Protein AF-A0A0E3SD36-F1 (afdb_monomer_lite)

Radius of gyration: 12.47 Å; chains: 1; bounding box: 26×21×32 Å

Secondary structure (DSSP, 8-state):
--HHHIIIIITTTSTTS-GGGHHHHHHHHHHHHHHHT-GGGHHHHHHHTT-SSHHHHHHHHHHHHHHT-

Sequence (69 aa):
MDKNTFLEIIQPRFWYIGQDGLWIWKCNALRAMANSGDKNYHKYIKEAVKERDHNIRNMALWACQKLGI

Structure (mmCIF, N/CA/C/O backbone):
data_AF-A0A0E3SD36-F1
#
_entry.id   AF-A0A0E3SD36-F1
#
loop_
_atom_site.group_PDB
_atom_site.id
_atom_site.type_symbol
_atom_site.label_atom_id
_atom_site.label_alt_id
_atom_site.label_comp_id
_atom_site.label_asym_id
_atom_site.label_entity_id
_atom_site.label_seq_id
_atom_site.pdbx_PDB_ins_code
_atom_site.Cartn_x
_atom_site.Cartn_y
_atom_site.Cartn_z
_atom_site.occupancy
_atom_site.B_iso_or_equiv
_atom_site.auth_seq_id
_atom_site.auth_comp_id
_atom_site.auth_asym_id
_atom_site.auth_atom_id
_atom_site.pdbx_PDB_model_num
ATOM 1 N N . MET A 1 1 ? 3.142 -7.013 -2.632 1.00 83.00 1 MET A N 1
ATOM 2 C CA . MET A 1 1 ? 3.857 -7.592 -3.785 1.00 83.00 1 MET A CA 1
ATOM 3 C C . MET A 1 1 ? 5.335 -7.302 -3.620 1.00 83.00 1 MET A C 1
ATOM 5 O O . MET A 1 1 ? 5.686 -6.142 -3.415 1.00 83.00 1 MET A O 1
ATOM 9 N N . ASP A 1 2 ? 6.169 -8.333 -3.620 1.00 85.12 2 ASP A N 1
ATOM 10 C CA . ASP A 1 2 ? 7.626 -8.190 -3.586 1.00 85.12 2 ASP A CA 1
ATOM 11 C C . ASP A 1 2 ? 8.209 -7.900 -4.981 1.00 85.12 2 ASP A C 1
ATOM 13 O O . ASP A 1 2 ? 7.501 -7.866 -5.991 1.00 85.12 2 ASP A O 1
ATOM 17 N N . LYS A 1 3 ? 9.520 -7.646 -5.013 1.00 86.56 3 LYS A N 1
ATOM 18 C CA . LYS A 1 3 ? 10.252 -7.298 -6.231 1.00 86.56 3 LYS A CA 1
ATOM 19 C C . LYS A 1 3 ? 10.292 -8.448 -7.242 1.00 86.56 3 LYS A C 1
ATOM 21 O O . LYS A 1 3 ? 10.194 -8.172 -8.432 1.00 86.56 3 LYS A O 1
ATOM 26 N N . ASN A 1 4 ? 10.406 -9.698 -6.798 1.00 90.44 4 ASN A N 1
ATOM 27 C CA . ASN A 1 4 ? 10.522 -10.842 -7.706 1.00 90.44 4 ASN A CA 1
ATOM 28 C C . ASN A 1 4 ? 9.202 -11.065 -8.438 1.00 90.44 4 ASN A C 1
ATOM 30 O O . ASN A 1 4 ? 9.181 -11.093 -9.662 1.00 90.44 4 ASN A O 1
ATOM 34 N N . THR A 1 5 ? 8.088 -11.050 -7.704 1.00 87.75 5 THR A N 1
ATOM 35 C CA . THR A 1 5 ? 6.741 -11.101 -8.288 1.00 87.75 5 THR A CA 1
ATOM 36 C C . THR A 1 5 ? 6.543 -9.994 -9.332 1.00 87.75 5 THR A C 1
ATOM 38 O O . THR A 1 5 ? 5.993 -10.231 -10.407 1.00 87.75 5 THR A O 1
ATOM 41 N N . PHE A 1 6 ? 7.015 -8.774 -9.046 1.00 85.62 6 PHE A N 1
ATOM 42 C CA . PHE A 1 6 ? 6.949 -7.675 -10.008 1.00 85.62 6 PHE A CA 1
ATOM 43 C C . PHE A 1 6 ? 7.787 -7.944 -11.262 1.00 85.62 6 PHE A C 1
ATOM 45 O O . PHE A 1 6 ? 7.271 -7.791 -12.366 1.00 85.62 6 PHE A O 1
ATOM 52 N N . LEU A 1 7 ? 9.048 -8.351 -11.109 1.00 87.69 7 LEU A N 1
ATOM 53 C CA . LEU A 1 7 ? 9.959 -8.577 -12.233 1.00 87.69 7 LEU A CA 1
ATOM 54 C C . LEU A 1 7 ? 9.574 -9.784 -13.093 1.00 87.69 7 LEU A C 1
ATOM 56 O O . LEU A 1 7 ? 9.784 -9.747 -14.298 1.00 87.69 7 LEU A O 1
ATOM 60 N N . GLU A 1 8 ? 9.009 -10.833 -12.500 1.00 91.25 8 GLU A N 1
ATOM 61 C CA . GLU A 1 8 ? 8.705 -12.084 -13.204 1.00 91.25 8 GLU A CA 1
ATOM 62 C C . GLU A 1 8 ? 7.310 -12.085 -13.838 1.00 91.25 8 GLU A C 1
ATOM 64 O O . GLU A 1 8 ? 7.108 -12.696 -14.885 1.00 91.25 8 GLU A O 1
ATOM 69 N N . ILE A 1 9 ? 6.336 -11.395 -13.230 1.00 88.69 9 ILE A N 1
ATOM 70 C CA . ILE A 1 9 ? 4.931 -11.464 -13.664 1.00 88.69 9 ILE A CA 1
ATOM 71 C C . ILE A 1 9 ? 4.466 -10.156 -14.307 1.00 88.69 9 ILE A C 1
ATOM 73 O O . ILE A 1 9 ? 3.813 -10.176 -15.354 1.00 88.69 9 ILE A O 1
ATOM 77 N N . ILE A 1 10 ? 4.772 -9.018 -13.678 1.00 84.94 10 ILE A N 1
ATOM 78 C CA . ILE A 1 10 ? 4.238 -7.710 -14.083 1.00 84.94 10 ILE A CA 1
ATOM 79 C C . ILE A 1 10 ? 5.118 -7.078 -15.160 1.00 84.94 10 ILE A C 1
ATOM 81 O O . ILE A 1 10 ? 4.630 -6.764 -16.244 1.00 84.94 10 ILE A O 1
ATOM 85 N N . GLN A 1 11 ? 6.413 -6.916 -14.891 1.00 86.50 11 GLN A N 1
ATOM 86 C CA . GLN A 1 11 ? 7.347 -6.210 -15.767 1.00 86.50 11 GLN A CA 1
ATOM 87 C C . GLN A 1 11 ? 7.375 -6.761 -17.203 1.00 86.50 11 GLN A C 1
ATOM 89 O O . GLN A 1 11 ? 7.326 -5.936 -18.110 1.00 86.50 11 GLN A O 1
ATOM 94 N N . PRO A 1 12 ? 7.323 -8.081 -17.474 1.00 89.06 12 PRO A N 1
ATOM 95 C CA . PRO A 1 12 ? 7.359 -8.576 -18.852 1.00 89.06 12 PRO A CA 1
ATOM 96 C C . PRO A 1 12 ? 6.137 -8.147 -19.676 1.00 89.06 12 PRO A C 1
ATOM 98 O O . PRO A 1 12 ? 6.223 -7.969 -20.888 1.00 89.06 12 PRO A O 1
ATOM 101 N N . ARG A 1 13 ? 4.989 -7.940 -19.015 1.00 89.62 13 ARG A N 1
ATOM 102 C CA . ARG A 1 13 ? 3.744 -7.465 -19.646 1.00 89.62 13 ARG A CA 1
ATOM 103 C C . ARG A 1 13 ? 3.701 -5.941 -19.772 1.00 89.62 13 ARG A C 1
ATOM 105 O O . ARG A 1 13 ? 3.026 -5.422 -20.653 1.00 89.62 13 ARG A O 1
ATOM 112 N N . PHE A 1 14 ? 4.433 -5.239 -18.909 1.00 85.00 14 PHE A N 1
ATOM 113 C CA . PHE A 1 14 ? 4.498 -3.779 -18.829 1.00 85.00 14 PHE A CA 1
ATOM 114 C C . PHE A 1 14 ? 5.944 -3.287 -18.968 1.00 85.00 14 PHE A C 1
ATOM 116 O O . PHE A 1 14 ? 6.402 -2.451 -18.193 1.00 85.00 14 PHE A O 1
ATOM 123 N N . TRP A 1 15 ? 6.670 -3.823 -19.952 1.00 83.19 15 TRP A N 1
ATOM 124 C CA . TRP A 1 15 ? 8.127 -3.676 -20.093 1.00 83.19 15 TRP A CA 1
ATOM 125 C C . TRP A 1 15 ? 8.599 -2.225 -20.255 1.00 83.19 15 TRP A C 1
ATOM 127 O O . TRP A 1 15 ? 9.748 -1.906 -19.961 1.00 83.19 15 TRP A O 1
ATOM 137 N N . TYR A 1 16 ? 7.704 -1.340 -20.695 1.00 81.81 16 TYR A N 1
ATOM 138 C CA . TYR A 1 16 ? 7.937 0.096 -20.837 1.00 81.81 16 TYR A CA 1
ATOM 139 C C . TYR A 1 16 ? 7.923 0.850 -19.494 1.00 81.81 16 TYR A C 1
ATOM 141 O O . TYR A 1 16 ? 8.306 2.017 -19.439 1.00 81.81 16 TYR A O 1
ATOM 149 N N . ILE A 1 17 ? 7.486 0.209 -18.405 1.00 74.44 17 ILE A N 1
ATOM 150 C CA . ILE A 1 17 ? 7.573 0.753 -17.049 1.00 74.44 17 ILE A CA 1
ATOM 151 C C . ILE A 1 17 ? 8.886 0.265 -16.436 1.00 74.44 17 ILE A C 1
ATOM 153 O O . ILE A 1 17 ? 9.066 -0.926 -16.177 1.00 74.44 17 ILE A O 1
ATOM 157 N N . GLY A 1 18 ? 9.807 1.201 -16.198 1.00 74.12 18 GLY A N 1
ATOM 158 C CA . GLY A 1 18 ? 11.108 0.913 -15.593 1.00 74.12 18 GLY A CA 1
ATOM 159 C C . GLY A 1 18 ? 11.000 0.228 -14.225 1.00 74.12 18 GLY A C 1
ATOM 160 O O . GLY A 1 18 ? 9.989 0.339 -13.527 1.00 74.12 18 GLY A O 1
ATOM 161 N N . GLN A 1 19 ? 12.065 -0.471 -13.818 1.00 68.75 19 GLN A N 1
ATOM 162 C CA . GLN A 1 19 ? 12.097 -1.241 -12.563 1.00 68.75 19 GLN A CA 1
ATOM 163 C C . GLN A 1 19 ? 11.874 -0.376 -11.312 1.00 68.75 19 GLN A C 1
ATOM 165 O O . GLN A 1 19 ? 11.345 -0.861 -10.309 1.00 68.75 19 GLN A O 1
ATOM 170 N N . ASP A 1 20 ? 12.189 0.916 -11.401 1.00 74.62 20 ASP A N 1
ATOM 171 C CA . ASP A 1 20 ? 11.926 1.905 -10.355 1.00 74.62 20 ASP A CA 1
ATOM 172 C C . ASP A 1 20 ? 10.424 2.142 -10.131 1.00 74.62 20 ASP A C 1
ATOM 174 O O . ASP A 1 20 ? 10.032 2.749 -9.143 1.00 74.62 20 ASP A O 1
ATOM 178 N N . GLY A 1 21 ? 9.550 1.628 -11.002 1.00 81.50 21 GLY A N 1
ATOM 179 C CA . GLY A 1 21 ? 8.100 1.769 -10.897 1.00 81.50 21 GLY A CA 1
ATOM 180 C C . GLY A 1 21 ? 7.448 0.923 -9.800 1.00 81.50 21 GLY A C 1
ATOM 181 O O . GLY A 1 21 ? 6.261 1.107 -9.534 1.00 81.50 21 GLY A O 1
ATOM 182 N N . LEU A 1 22 ? 8.168 0.007 -9.138 1.00 87.00 22 LEU A N 1
ATOM 183 C CA . LEU A 1 22 ? 7.578 -0.882 -8.124 1.00 87.00 22 LEU A CA 1
ATOM 184 C C . LEU A 1 22 ? 6.852 -0.113 -7.006 1.00 87.00 22 LEU A C 1
ATOM 186 O O . LEU A 1 22 ? 5.779 -0.533 -6.561 1.00 87.00 22 LEU A O 1
ATOM 190 N N . TRP A 1 23 ? 7.400 1.020 -6.559 1.00 90.88 23 TRP A N 1
ATOM 191 C CA . TRP A 1 23 ? 6.753 1.827 -5.522 1.00 90.88 23 TRP A CA 1
ATOM 192 C C . TRP A 1 23 ? 5.433 2.438 -6.013 1.00 90.88 23 TRP A C 1
ATOM 194 O O . TRP A 1 23 ? 4.470 2.478 -5.250 1.00 90.88 23 TRP A O 1
ATOM 204 N N . ILE A 1 24 ? 5.334 2.810 -7.295 1.00 90.81 24 ILE A N 1
ATOM 205 C CA . ILE A 1 24 ? 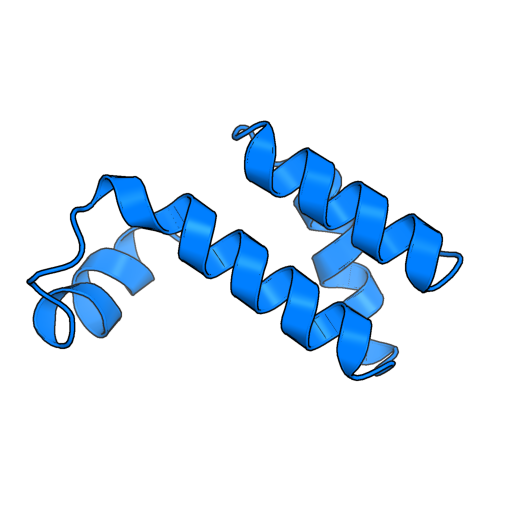4.102 3.328 -7.913 1.00 90.81 24 ILE A CA 1
ATOM 206 C C . ILE A 1 24 ? 3.011 2.257 -7.874 1.00 90.81 24 ILE A C 1
ATOM 208 O O . ILE A 1 24 ? 1.882 2.531 -7.467 1.00 90.81 24 ILE A O 1
ATOM 212 N N . TRP A 1 25 ? 3.352 1.016 -8.230 1.00 89.62 25 TRP A N 1
ATOM 213 C CA . TRP A 1 25 ? 2.417 -0.112 -8.169 1.00 89.62 25 TRP A CA 1
ATOM 214 C C . TRP A 1 25 ? 1.905 -0.356 -6.751 1.00 89.62 25 TRP A C 1
ATOM 216 O O . TRP A 1 25 ? 0.699 -0.505 -6.547 1.00 89.62 25 TRP A O 1
ATOM 226 N N . LYS A 1 26 ? 2.800 -0.345 -5.757 1.00 94.31 26 LYS A N 1
ATOM 227 C CA . LYS A 1 26 ? 2.414 -0.488 -4.347 1.00 94.31 26 LYS A CA 1
ATOM 228 C C . LYS A 1 26 ? 1.525 0.672 -3.879 1.00 94.31 26 LYS A C 1
ATOM 230 O O . LYS A 1 26 ? 0.514 0.422 -3.227 1.00 94.31 26 LYS A O 1
ATOM 235 N N . CYS A 1 27 ? 1.830 1.911 -4.264 1.00 96.69 27 CYS A N 1
ATOM 236 C CA . CYS A 1 27 ? 0.990 3.072 -3.960 1.00 96.69 27 CYS A CA 1
ATOM 237 C C . CYS A 1 27 ? -0.407 2.967 -4.592 1.00 96.69 27 CYS A C 1
ATOM 239 O O . CYS A 1 27 ? -1.408 3.223 -3.922 1.00 96.69 27 CYS A O 1
ATOM 241 N N . ASN A 1 28 ? -0.497 2.551 -5.856 1.00 95.56 28 ASN A N 1
ATOM 242 C CA . ASN A 1 28 ? -1.776 2.367 -6.542 1.00 95.56 28 ASN A CA 1
ATOM 243 C C . ASN A 1 28 ? -2.606 1.245 -5.907 1.00 95.56 28 ASN A C 1
ATOM 245 O O . ASN A 1 28 ? -3.813 1.406 -5.730 1.00 95.56 28 ASN A O 1
ATOM 249 N N . ALA A 1 29 ? -1.963 0.148 -5.495 1.00 96.44 29 ALA A N 1
ATOM 250 C CA . ALA A 1 29 ? -2.624 -0.927 -4.763 1.00 96.44 29 ALA A CA 1
ATOM 251 C C . ALA A 1 29 ? -3.175 -0.439 -3.412 1.00 96.44 29 ALA A C 1
ATOM 253 O O . ALA A 1 29 ? -4.344 -0.675 -3.121 1.00 96.44 29 ALA A O 1
ATOM 254 N N . LEU A 1 30 ? -2.386 0.301 -2.621 1.00 98.38 30 LEU A N 1
ATOM 255 C CA . LEU A 1 30 ? -2.847 0.896 -1.357 1.00 98.38 30 LEU A CA 1
ATOM 256 C C . LEU A 1 30 ? -4.039 1.835 -1.567 1.00 98.38 30 LEU A C 1
ATOM 258 O O . LEU A 1 30 ? -5.013 1.778 -0.818 1.00 98.38 30 LEU A O 1
ATOM 262 N N . ARG A 1 31 ? -3.998 2.661 -2.618 1.00 98.56 31 ARG A N 1
ATOM 263 C CA . ARG A 1 31 ? -5.110 3.544 -2.983 1.00 98.56 31 ARG A CA 1
ATOM 264 C C . ARG A 1 31 ? -6.368 2.759 -3.343 1.00 98.56 31 ARG A C 1
ATOM 266 O O . ARG A 1 31 ? -7.448 3.121 -2.884 1.00 98.56 31 ARG A O 1
ATOM 273 N N . ALA A 1 32 ? -6.240 1.695 -4.134 1.00 98.50 32 ALA A N 1
ATOM 274 C CA . ALA A 1 32 ? -7.362 0.831 -4.497 1.00 98.50 32 ALA A CA 1
ATOM 275 C C . ALA A 1 32 ? -7.964 0.139 -3.262 1.00 98.50 32 ALA A C 1
ATOM 277 O O . ALA A 1 32 ? -9.177 0.190 -3.069 1.00 98.50 32 ALA A O 1
ATOM 278 N N . MET A 1 33 ? -7.121 -0.414 -2.382 1.00 98.38 33 MET A N 1
ATOM 279 C CA . MET A 1 33 ? -7.546 -1.011 -1.110 1.00 98.38 33 MET A CA 1
ATOM 280 C C . MET A 1 33 ? -8.305 0.002 -0.246 1.00 98.38 33 MET A C 1
ATOM 282 O O . MET A 1 33 ? -9.422 -0.275 0.184 1.00 98.38 33 MET A O 1
ATOM 286 N N . ALA A 1 34 ? -7.750 1.200 -0.051 1.00 98.50 34 ALA A N 1
ATOM 287 C CA . ALA A 1 34 ? -8.382 2.244 0.752 1.00 98.50 34 ALA A CA 1
ATOM 288 C C . ALA A 1 34 ? -9.704 2.742 0.154 1.00 98.50 34 ALA A C 1
ATOM 290 O O . ALA A 1 34 ? -10.656 3.015 0.879 1.00 98.50 34 ALA A O 1
ATOM 291 N N . ASN A 1 35 ? -9.783 2.857 -1.172 1.00 98.56 35 ASN A N 1
ATOM 292 C CA . ASN A 1 35 ? -11.004 3.274 -1.855 1.00 98.56 35 ASN A CA 1
ATOM 293 C C . ASN A 1 35 ? -12.100 2.203 -1.827 1.00 98.56 35 ASN A C 1
ATOM 295 O O . ASN A 1 35 ? -13.270 2.562 -1.897 1.00 98.56 35 ASN A O 1
ATOM 299 N N . SER A 1 36 ? -11.741 0.920 -1.721 1.00 98.44 36 SER A N 1
ATOM 300 C CA . SER A 1 36 ? -12.723 -0.167 -1.632 1.00 98.44 36 SER A CA 1
ATOM 301 C C . SER A 1 36 ? -13.506 -0.168 -0.314 1.00 98.44 36 SER A C 1
ATOM 303 O O . SER A 1 36 ? -14.632 -0.653 -0.277 1.00 98.44 36 SER A O 1
ATOM 305 N N . GLY A 1 37 ? -12.912 0.346 0.772 1.00 97.12 37 GLY A N 1
ATOM 306 C CA . GLY A 1 37 ? -13.483 0.260 2.119 1.00 97.12 37 GLY A CA 1
ATOM 307 C C . GLY A 1 37 ? -13.519 -1.158 2.710 1.00 97.12 37 GLY A C 1
ATOM 308 O O . GLY A 1 37 ? -14.065 -1.341 3.799 1.00 97.12 37 GLY A O 1
ATOM 309 N N . ASP A 1 38 ? -12.951 -2.163 2.031 1.00 98.31 38 ASP A N 1
ATOM 310 C CA . ASP A 1 38 ? -12.936 -3.538 2.525 1.00 98.31 38 ASP A CA 1
ATOM 311 C C . ASP A 1 38 ? -11.961 -3.687 3.707 1.00 98.31 38 ASP A C 1
ATOM 313 O O . ASP A 1 38 ? -10.738 -3.540 3.589 1.00 98.31 38 ASP A O 1
ATOM 317 N N . LYS A 1 39 ? -12.525 -4.047 4.864 1.00 98.06 39 LYS A N 1
ATOM 318 C CA . LYS A 1 39 ? -11.802 -4.249 6.124 1.00 98.06 39 LYS A CA 1
ATOM 319 C C . LYS A 1 39 ? -10.761 -5.364 6.046 1.00 98.06 39 LYS A C 1
ATOM 321 O O . LYS A 1 39 ? -9.788 -5.333 6.803 1.00 98.06 39 LYS A O 1
ATOM 326 N N . ASN A 1 40 ? -10.902 -6.306 5.114 1.00 98.00 40 ASN A N 1
ATOM 327 C CA . ASN A 1 40 ? -9.910 -7.357 4.877 1.00 98.00 40 ASN A CA 1
ATOM 328 C C . ASN A 1 40 ? -8.542 -6.786 4.478 1.00 98.00 40 ASN A C 1
ATOM 330 O O . ASN A 1 40 ? -7.511 -7.420 4.729 1.00 98.00 40 ASN A O 1
ATOM 334 N N . TYR A 1 41 ? -8.508 -5.570 3.917 1.00 98.38 41 TYR A N 1
ATOM 335 C CA . TYR A 1 41 ? -7.261 -4.921 3.534 1.00 98.38 41 TYR A CA 1
ATOM 336 C C . TYR A 1 41 ? -6.551 -4.177 4.665 1.00 98.38 41 TYR A C 1
ATOM 338 O O . TYR A 1 41 ? -5.361 -3.882 4.540 1.00 98.38 41 TYR A O 1
ATOM 346 N N . HIS A 1 42 ? -7.222 -3.919 5.791 1.00 98.25 42 HIS A N 1
ATOM 347 C CA . HIS A 1 42 ? -6.685 -3.077 6.865 1.00 98.25 42 HIS A CA 1
ATOM 348 C C . HIS A 1 42 ? -5.330 -3.566 7.384 1.00 98.25 42 HIS A C 1
ATOM 350 O O . HIS A 1 42 ? -4.422 -2.761 7.588 1.00 98.25 42 HIS A O 1
ATOM 356 N N . LYS A 1 43 ? -5.154 -4.885 7.545 1.00 98.12 43 LYS A N 1
ATOM 357 C CA . LYS A 1 43 ? -3.876 -5.452 8.003 1.00 98.12 43 LYS A CA 1
ATOM 358 C C . LYS A 1 43 ? -2.724 -5.145 7.040 1.00 98.12 43 LYS A C 1
ATOM 360 O O . LYS A 1 43 ? -1.630 -4.825 7.486 1.00 98.12 43 LYS A O 1
ATOM 365 N N . TYR A 1 44 ? -2.972 -5.188 5.731 1.00 97.81 44 TYR A N 1
ATOM 366 C CA . TYR A 1 44 ? -1.943 -4.932 4.723 1.00 97.81 44 TYR A CA 1
ATOM 367 C C . TYR A 1 44 ? -1.600 -3.442 4.635 1.00 97.81 44 TYR A C 1
ATOM 369 O O . TYR A 1 44 ? -0.430 -3.096 4.494 1.00 97.81 44 TYR A O 1
ATOM 377 N N . ILE A 1 45 ? -2.601 -2.565 4.775 1.00 98.50 45 ILE A N 1
ATOM 378 C CA . ILE A 1 45 ? -2.400 -1.109 4.814 1.00 98.50 45 ILE A CA 1
ATOM 379 C C . ILE A 1 45 ? -1.539 -0.726 6.027 1.00 98.50 45 ILE A C 1
ATOM 381 O O . ILE A 1 45 ? -0.563 0.004 5.872 1.00 98.50 45 ILE A O 1
ATOM 385 N N . LYS A 1 46 ? -1.838 -1.275 7.213 1.00 98.25 46 LYS A N 1
ATOM 386 C CA . LYS A 1 46 ? -1.063 -1.014 8.439 1.00 98.25 46 LYS A CA 1
ATOM 387 C C . LYS A 1 46 ? 0.382 -1.492 8.342 1.00 98.25 46 LYS A C 1
ATOM 389 O O . LYS A 1 46 ? 1.291 -0.778 8.758 1.00 98.25 46 LYS A O 1
ATOM 394 N N . GLU A 1 47 ? 0.612 -2.670 7.767 1.00 97.88 47 GLU A N 1
ATOM 395 C CA . GLU A 1 47 ? 1.974 -3.173 7.564 1.00 97.88 47 GLU A CA 1
ATOM 396 C C . GLU A 1 47 ? 2.776 -2.301 6.585 1.00 97.88 47 GLU A C 1
ATOM 398 O O . GLU A 1 47 ? 3.966 -2.068 6.802 1.00 97.88 47 GLU A O 1
ATOM 403 N N . ALA A 1 48 ? 2.134 -1.732 5.559 1.00 97.81 48 ALA A N 1
ATOM 404 C CA . ALA A 1 48 ? 2.808 -0.889 4.569 1.00 97.81 48 ALA A CA 1
ATOM 405 C C . ALA A 1 48 ? 3.371 0.429 5.139 1.00 97.81 48 ALA A C 1
ATOM 407 O O . ALA A 1 48 ? 4.261 1.027 4.533 1.00 97.81 48 ALA A O 1
ATOM 408 N N . VAL A 1 49 ? 2.936 0.859 6.329 1.00 97.88 49 VAL A N 1
ATOM 409 C CA . VAL A 1 49 ? 3.517 2.015 7.040 1.00 97.88 49 VAL A CA 1
ATOM 410 C C . VAL A 1 49 ? 4.988 1.770 7.416 1.00 97.88 49 VAL A C 1
ATOM 412 O O . VAL A 1 49 ? 5.745 2.719 7.614 1.00 97.88 49 VAL A O 1
ATOM 415 N N . LYS A 1 50 ? 5.430 0.506 7.462 1.00 97.31 50 LYS A N 1
ATOM 416 C CA . LYS A 1 50 ? 6.813 0.107 7.777 1.00 97.31 50 LYS A CA 1
ATOM 417 C C . LYS A 1 50 ? 7.708 -0.041 6.540 1.00 97.31 50 LYS A C 1
ATOM 419 O O . LYS A 1 50 ? 8.875 -0.408 6.673 1.00 97.31 50 LYS A O 1
ATOM 424 N N . GLU A 1 51 ? 7.191 0.199 5.335 1.00 96.38 51 GLU A N 1
ATOM 425 C CA . GLU A 1 51 ? 7.970 0.062 4.099 1.00 96.38 51 GLU A CA 1
ATOM 426 C C . GLU A 1 51 ? 9.188 0.997 4.089 1.00 96.38 51 GLU A C 1
ATOM 428 O O . GLU A 1 51 ? 9.154 2.102 4.624 1.00 96.38 51 GLU A O 1
ATOM 433 N N . ARG A 1 52 ? 10.293 0.576 3.461 1.00 94.81 52 ARG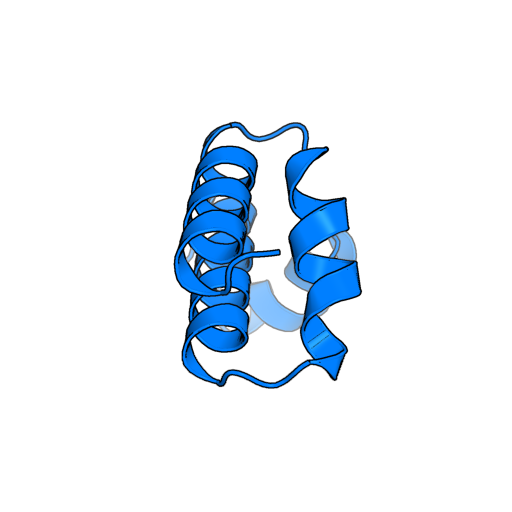 A N 1
ATOM 434 C CA . ARG A 1 52 ? 11.519 1.397 3.389 1.00 94.81 52 ARG A CA 1
ATOM 435 C C . ARG A 1 52 ? 11.367 2.609 2.470 1.00 94.81 52 ARG A C 1
ATOM 437 O O . ARG A 1 52 ? 11.975 3.647 2.726 1.00 94.81 52 ARG A O 1
ATOM 444 N N . ASP A 1 53 ? 10.537 2.496 1.440 1.00 94.94 53 ASP A N 1
ATOM 445 C CA . ASP A 1 53 ? 10.253 3.589 0.516 1.00 94.94 53 ASP A CA 1
ATOM 446 C C . ASP A 1 53 ? 9.291 4.605 1.150 1.00 94.94 53 ASP A C 1
ATOM 448 O O . ASP A 1 53 ? 8.202 4.257 1.615 1.00 94.94 53 ASP A O 1
ATOM 452 N N . HIS A 1 54 ? 9.696 5.874 1.177 1.00 97.12 54 HIS A N 1
ATOM 453 C CA . HIS A 1 54 ? 8.922 6.941 1.804 1.00 97.12 54 HIS A CA 1
ATOM 454 C C . HIS A 1 54 ? 7.599 7.237 1.082 1.00 97.12 54 HIS A C 1
ATOM 456 O O . HIS A 1 54 ? 6.622 7.582 1.744 1.00 97.12 54 HIS A O 1
ATOM 462 N N . ASN A 1 55 ? 7.529 7.053 -0.241 1.00 96.44 55 ASN A N 1
ATOM 463 C CA . ASN A 1 55 ? 6.301 7.260 -1.009 1.00 96.44 55 ASN A CA 1
ATOM 464 C C . ASN A 1 55 ? 5.230 6.252 -0.590 1.00 96.44 55 ASN A C 1
ATOM 466 O O . ASN A 1 55 ? 4.069 6.611 -0.392 1.00 96.44 55 ASN A O 1
ATOM 470 N N . ILE A 1 56 ? 5.640 4.995 -0.400 1.00 97.62 56 ILE A N 1
ATOM 471 C CA . ILE A 1 56 ? 4.744 3.910 0.009 1.00 97.62 56 ILE A CA 1
ATOM 472 C C . ILE A 1 56 ? 4.244 4.144 1.432 1.00 97.62 56 ILE A C 1
ATOM 474 O O . ILE A 1 56 ? 3.041 4.044 1.672 1.00 97.62 56 ILE A O 1
ATOM 478 N N . ARG A 1 57 ? 5.135 4.527 2.359 1.00 98.12 57 ARG A N 1
ATOM 479 C CA . ARG A 1 57 ? 4.731 4.871 3.733 1.00 98.12 57 ARG A CA 1
ATOM 480 C C . ARG A 1 57 ? 3.724 6.013 3.760 1.00 98.12 57 ARG A C 1
ATOM 482 O O . ARG A 1 57 ? 2.704 5.897 4.429 1.00 98.12 57 ARG A O 1
ATOM 489 N N . ASN A 1 58 ? 3.978 7.088 3.016 1.00 98.62 58 ASN A N 1
ATOM 490 C CA . ASN A 1 58 ? 3.076 8.239 2.966 1.00 98.62 58 ASN A CA 1
ATOM 491 C C . ASN A 1 58 ? 1.702 7.855 2.397 1.00 98.62 58 ASN A C 1
ATOM 493 O O . ASN A 1 58 ? 0.677 8.282 2.925 1.00 98.62 58 ASN A O 1
ATOM 497 N N . MET A 1 59 ? 1.664 7.000 1.369 1.00 98.62 59 MET A N 1
ATOM 498 C CA . MET A 1 59 ? 0.406 6.473 0.833 1.00 98.62 59 MET A CA 1
ATOM 499 C C . MET A 1 59 ? -0.336 5.594 1.847 1.00 98.62 59 MET A C 1
ATOM 501 O O . MET A 1 59 ? -1.556 5.693 1.969 1.00 98.62 59 MET A O 1
ATOM 505 N N . ALA A 1 60 ? 0.386 4.754 2.592 1.00 98.62 60 ALA A N 1
ATOM 506 C CA . ALA A 1 60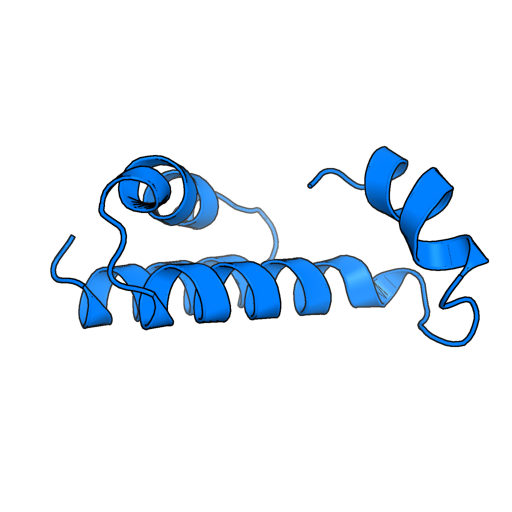 ? -0.192 3.920 3.641 1.00 98.62 60 ALA A CA 1
ATOM 507 C C . ALA A 1 60 ? -0.769 4.768 4.787 1.00 98.62 60 ALA A C 1
ATOM 509 O O . ALA A 1 60 ? -1.889 4.518 5.220 1.00 98.62 60 ALA A O 1
ATOM 510 N N . LEU A 1 61 ? -0.060 5.816 5.219 1.00 98.75 61 LEU A N 1
ATOM 511 C CA . LEU A 1 61 ? -0.544 6.760 6.233 1.00 98.75 61 LEU A CA 1
ATOM 512 C C . LEU A 1 61 ? -1.798 7.512 5.771 1.00 98.75 61 LEU A C 1
ATOM 514 O O . LEU A 1 61 ? -2.760 7.615 6.531 1.00 98.75 61 LEU A O 1
ATOM 518 N N . TRP A 1 62 ? -1.830 7.978 4.517 1.00 98.69 62 TRP A N 1
ATOM 519 C CA . TRP A 1 62 ? -3.037 8.565 3.925 1.00 98.69 62 TRP A CA 1
ATOM 520 C C . TRP A 1 62 ? -4.210 7.575 3.930 1.00 98.69 62 TRP A C 1
ATOM 522 O O . TRP A 1 62 ? -5.332 7.942 4.280 1.00 98.69 62 TRP A O 1
ATOM 532 N N . ALA A 1 63 ? -3.959 6.312 3.573 1.00 98.69 63 ALA A N 1
ATOM 533 C CA . ALA A 1 63 ? -4.977 5.268 3.574 1.00 98.69 63 ALA A CA 1
ATOM 534 C C . ALA A 1 63 ? -5.508 4.988 4.991 1.00 98.69 63 ALA A C 1
ATOM 536 O O . ALA A 1 6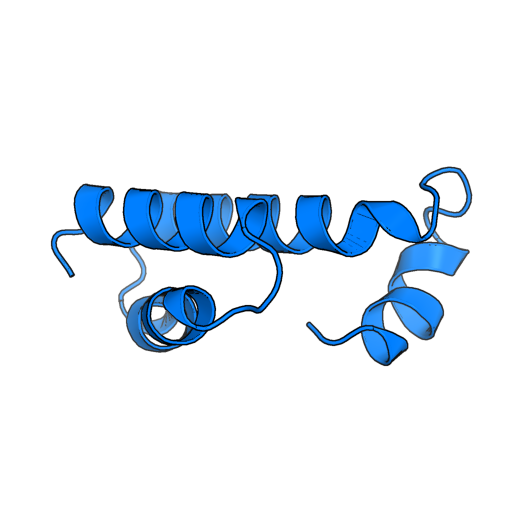3 ? -6.723 4.902 5.171 1.00 98.69 63 ALA A O 1
ATOM 537 N N . CYS A 1 6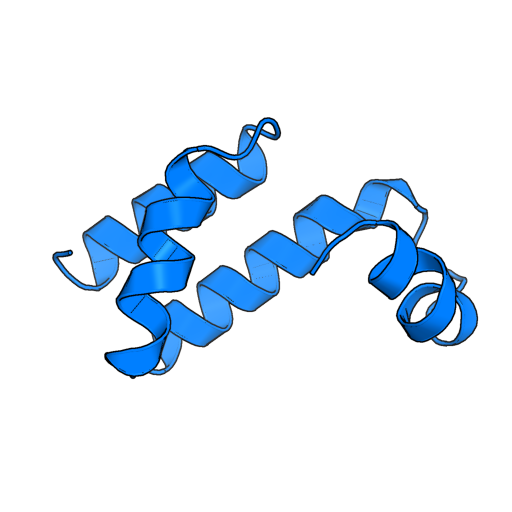4 ? -4.622 4.916 5.990 1.00 98.69 64 CYS A N 1
ATOM 538 C CA . CYS A 1 64 ? -4.986 4.805 7.402 1.00 98.69 64 CYS A CA 1
ATOM 539 C C . CYS A 1 64 ? -5.875 5.970 7.850 1.00 98.69 64 CYS A C 1
ATOM 541 O O . CYS A 1 64 ? -6.964 5.746 8.373 1.00 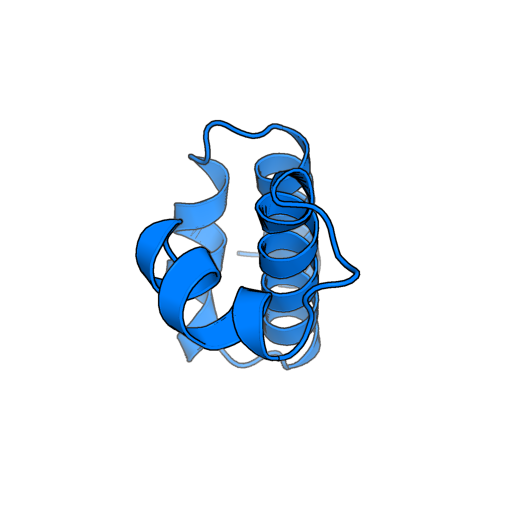98.69 64 CYS A O 1
ATOM 543 N N . GLN A 1 65 ? -5.468 7.211 7.563 1.00 98.62 65 GLN A N 1
ATOM 544 C CA . GLN A 1 65 ? -6.245 8.405 7.899 1.00 98.62 65 GLN A CA 1
ATOM 545 C C . GLN A 1 65 ? -7.627 8.393 7.235 1.00 98.62 65 GLN A C 1
ATOM 547 O O . GLN A 1 65 ? -8.627 8.677 7.888 1.00 98.62 65 GLN A O 1
ATOM 552 N N . LYS A 1 66 ? -7.695 8.041 5.946 1.00 98.38 66 LYS A N 1
ATOM 553 C CA . LYS A 1 66 ? -8.949 7.975 5.187 1.00 98.38 66 LYS A CA 1
ATOM 554 C C . LYS A 1 66 ? -9.932 6.954 5.766 1.00 98.38 66 LYS A C 1
ATOM 556 O O . LYS A 1 66 ? -11.133 7.207 5.767 1.00 98.38 66 LYS A O 1
ATOM 561 N N . LEU A 1 67 ? -9.429 5.801 6.200 1.00 98.12 67 LEU A N 1
ATOM 562 C CA . LEU A 1 67 ? -10.237 4.705 6.739 1.00 98.12 67 LEU A CA 1
ATOM 563 C C . LEU A 1 67 ? -10.462 4.804 8.257 1.00 98.12 67 LEU A C 1
ATOM 565 O O . LEU A 1 67 ? -11.282 4.060 8.790 1.00 98.12 67 LEU A O 1
ATOM 569 N N . GLY A 1 68 ? -9.740 5.692 8.948 1.00 97.81 68 GLY A N 1
ATOM 570 C CA . GLY A 1 68 ? -9.767 5.817 10.406 1.00 97.81 68 GLY A CA 1
ATOM 571 C C . GLY A 1 68 ? -9.146 4.619 11.134 1.00 97.81 68 GLY A C 1
ATOM 572 O O . GLY A 1 68 ? -9.696 4.186 12.148 1.00 97.81 68 GLY A O 1
ATOM 573 N N . ILE A 1 69 ? -8.049 4.050 10.611 1.00 96.81 69 ILE A N 1
ATOM 574 C CA . ILE A 1 69 ? -7.408 2.824 11.138 1.00 96.81 69 ILE A CA 1
ATOM 575 C C . ILE A 1 69 ? -5.939 2.976 11.497 1.00 96.81 69 ILE A C 1
ATOM 577 O O . ILE A 1 69 ? -5.252 3.838 10.916 1.00 96.81 69 ILE A O 1
#

Organism: NCBI:txid1434110

Foldseek 3Di:
DDLVCCVPPPCVVVVVDDSVCPLVVLLVVLVVLLVVLDPVCLVVLVVQCPDPDPSSVVSSVVSCVSNVD

pLDDT: mean 93.01, std 7.24, range [68.75, 98.75]